Protein AF-A0AAV6IMS2-F1 (afdb_monomer_lite)

pLDDT: mean 76.19, std 12.89, range [40.62, 92.0]

Foldseek 3Di:
DVPQPADPLLLVVLVVDPCNVVVVCVVVVVDDCVRDDPDVVVVVQQVVQQDPVVRFGCDPNDTHHQDQVNVCVVPVDRDDPDDPPPPVDDDDPDVLCVVQVPDPPDFLVNLVVSLVVLSPPPDPVSSVSNSVSVVDSVVGD

Structure (mmCIF, N/CA/C/O backbone):
data_AF-A0AAV6IMS2-F1
#
_entry.id   AF-A0AAV6IMS2-F1
#
loop_
_atom_site.group_PDB
_atom_site.id
_atom_site.type_symbol
_atom_site.label_atom_id
_atom_site.label_alt_id
_atom_site.label_comp_id
_atom_site.label_asym_id
_atom_site.label_entity_id
_atom_site.label_seq_id
_atom_site.pdbx_PDB_ins_code
_atom_site.Cartn_x
_atom_site.Cartn_y
_atom_site.Cartn_z
_atom_site.occupancy
_atom_site.B_iso_or_equiv
_atom_site.auth_seq_id
_atom_site.auth_comp_id
_atom_site.auth_asym_id
_atom_site.auth_atom_id
_atom_site.pdbx_PDB_model_num
ATOM 1 N N . MET A 1 1 ? 2.677 -13.987 -1.628 1.00 53.53 1 MET A N 1
ATOM 2 C CA . MET A 1 1 ? 3.975 -13.370 -1.261 1.00 53.53 1 MET A CA 1
ATOM 3 C C . MET A 1 1 ? 4.950 -14.331 -0.579 1.00 53.53 1 MET A C 1
ATOM 5 O O . MET A 1 1 ? 6.136 -14.051 -0.643 1.00 53.53 1 MET A O 1
ATOM 9 N N . ARG A 1 2 ? 4.502 -15.431 0.061 1.00 52.19 2 ARG A N 1
ATOM 10 C CA . ARG A 1 2 ? 5.398 -16.358 0.788 1.00 52.19 2 ARG A CA 1
ATOM 11 C C . ARG A 1 2 ? 6.514 -16.973 -0.079 1.00 52.19 2 ARG A C 1
ATOM 13 O O . ARG A 1 2 ? 7.506 -17.397 0.494 1.00 52.19 2 ARG A O 1
ATOM 20 N N . ASP A 1 3 ? 6.403 -16.879 -1.406 1.00 62.91 3 ASP A N 1
ATOM 21 C CA . ASP A 1 3 ? 7.356 -17.462 -2.361 1.00 62.91 3 ASP A CA 1
ATOM 22 C C . ASP A 1 3 ? 8.026 -16.436 -3.302 1.00 62.91 3 ASP A C 1
ATOM 24 O O . ASP A 1 3 ? 8.738 -16.818 -4.225 1.00 62.91 3 ASP A O 1
ATOM 28 N N . LEU A 1 4 ? 7.823 -15.124 -3.097 1.00 72.75 4 LEU A N 1
ATOM 29 C CA . LEU A 1 4 ? 8.478 -14.098 -3.923 1.00 72.75 4 LEU A CA 1
ATOM 30 C C . LEU A 1 4 ? 9.884 -13.802 -3.381 1.00 72.75 4 LEU A C 1
ATOM 32 O O . LEU A 1 4 ? 10.031 -13.164 -2.336 1.00 72.75 4 LEU A O 1
ATOM 36 N N . LYS A 1 5 ? 10.920 -14.236 -4.104 1.00 82.81 5 LYS A N 1
ATOM 37 C CA . LYS A 1 5 ? 12.331 -13.968 -3.778 1.00 82.81 5 LYS A CA 1
ATOM 38 C C . LYS A 1 5 ? 12.747 -12.558 -4.217 1.00 82.81 5 LYS A C 1
ATOM 40 O O . LYS A 1 5 ? 13.480 -12.388 -5.181 1.00 82.81 5 LYS A O 1
ATOM 45 N N . LEU A 1 6 ? 12.257 -11.536 -3.513 1.00 86.94 6 LEU A N 1
ATOM 46 C CA . LEU A 1 6 ? 12.637 -10.143 -3.781 1.00 86.94 6 LEU A CA 1
ATOM 47 C C . LEU A 1 6 ? 14.127 -9.912 -3.484 1.00 86.94 6 LEU A C 1
ATOM 49 O O . LEU A 1 6 ? 14.578 -10.151 -2.363 1.00 86.94 6 LEU A O 1
ATOM 53 N N . GLN A 1 7 ? 14.858 -9.402 -4.474 1.00 90.75 7 GLN A N 1
ATOM 54 C CA . GLN A 1 7 ? 16.263 -8.988 -4.349 1.00 90.75 7 GLN A CA 1
ATOM 55 C C . GLN A 1 7 ? 16.412 -7.634 -3.622 1.00 90.75 7 GLN A C 1
ATOM 57 O O . GLN A 1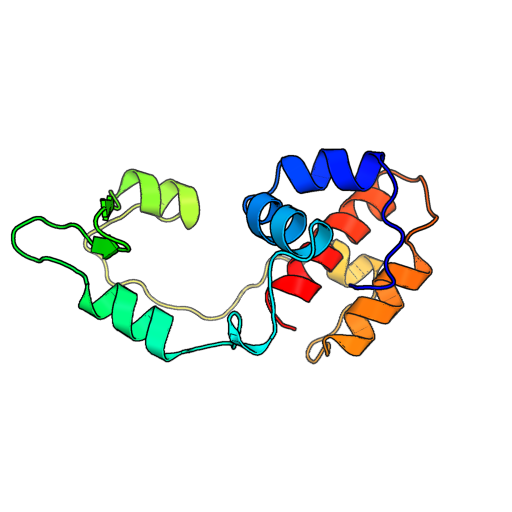 7 ? 15.445 -6.885 -3.463 1.00 90.75 7 GLN A O 1
ATOM 62 N N . GLU A 1 8 ? 17.629 -7.292 -3.185 1.00 90.88 8 GLU A N 1
ATOM 63 C CA . GLU A 1 8 ? 17.880 -6.100 -2.352 1.00 90.88 8 GLU A CA 1
ATOM 64 C C . GLU A 1 8 ? 17.486 -4.787 -3.045 1.00 90.88 8 GLU A C 1
ATOM 66 O O . GLU A 1 8 ? 16.871 -3.922 -2.421 1.00 90.88 8 GLU A O 1
ATOM 71 N N . HIS A 1 9 ? 17.736 -4.651 -4.350 1.00 90.81 9 HIS A N 1
ATOM 72 C CA . HIS A 1 9 ? 17.346 -3.453 -5.101 1.00 90.81 9 HIS A CA 1
ATOM 73 C C . HIS A 1 9 ? 15.818 -3.239 -5.112 1.00 90.81 9 HIS A C 1
ATOM 75 O O . HIS A 1 9 ? 15.351 -2.102 -5.015 1.00 90.81 9 HIS A O 1
ATOM 81 N N . HIS A 1 10 ? 15.023 -4.316 -5.110 1.00 91.81 10 HIS A N 1
ATOM 82 C CA . HIS A 1 10 ? 13.569 -4.231 -4.977 1.00 91.81 10 HIS A CA 1
ATOM 83 C C . HIS A 1 10 ? 13.183 -3.730 -3.581 1.00 91.81 10 HIS A C 1
ATOM 85 O O . HIS A 1 10 ? 12.303 -2.881 -3.438 1.00 91.81 10 HIS A O 1
ATOM 91 N N . LEU A 1 11 ? 13.857 -4.221 -2.535 1.00 90.56 11 LEU A N 1
ATOM 92 C CA . L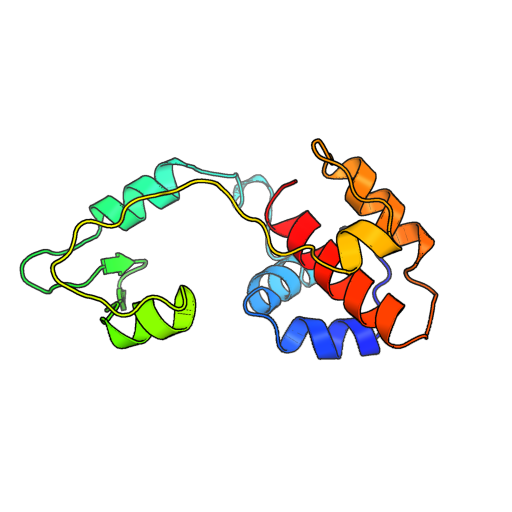EU A 1 11 ? 13.598 -3.827 -1.148 1.00 90.56 11 LEU A CA 1
ATOM 93 C C . LEU A 1 11 ? 13.939 -2.357 -0.887 1.00 90.56 11 LEU A C 1
ATOM 95 O O . LEU A 1 11 ? 13.178 -1.676 -0.197 1.00 90.56 11 LEU A O 1
ATOM 99 N N . ILE A 1 12 ? 15.036 -1.855 -1.463 1.00 91.94 12 ILE A N 1
ATOM 100 C CA . ILE A 1 12 ? 15.430 -0.441 -1.381 1.00 91.94 12 ILE A CA 1
ATOM 101 C C . ILE A 1 12 ? 14.314 0.462 -1.911 1.00 91.94 12 ILE A C 1
ATOM 103 O O . ILE A 1 12 ? 13.995 1.480 -1.295 1.00 91.94 12 ILE A O 1
ATOM 107 N N . LEU A 1 13 ? 13.694 0.091 -3.031 1.00 89.19 13 LEU A N 1
ATOM 108 C CA . LEU A 1 13 ? 12.595 0.858 -3.610 1.00 89.19 13 LEU A CA 1
ATOM 109 C C . LEU A 1 13 ? 11.292 0.685 -2.827 1.00 89.19 13 LEU A C 1
ATOM 111 O O . LEU A 1 13 ? 10.613 1.674 -2.564 1.00 89.19 13 LEU A O 1
ATOM 115 N N . LEU A 1 14 ? 10.971 -0.531 -2.376 1.00 86.88 14 LEU A N 1
ATOM 116 C CA . LEU A 1 14 ? 9.775 -0.783 -1.566 1.00 86.88 14 LEU A CA 1
ATOM 117 C C . LEU A 1 14 ? 9.796 -0.004 -0.246 1.00 86.88 14 LEU A C 1
ATOM 119 O O . LEU A 1 14 ? 8.742 0.472 0.173 1.00 86.88 14 LEU A O 1
ATOM 123 N N . ARG A 1 15 ? 10.971 0.206 0.366 1.00 89.81 15 ARG A N 1
ATOM 124 C CA . ARG A 1 15 ? 11.152 1.056 1.562 1.00 89.81 15 ARG A CA 1
ATOM 125 C C . ARG A 1 15 ? 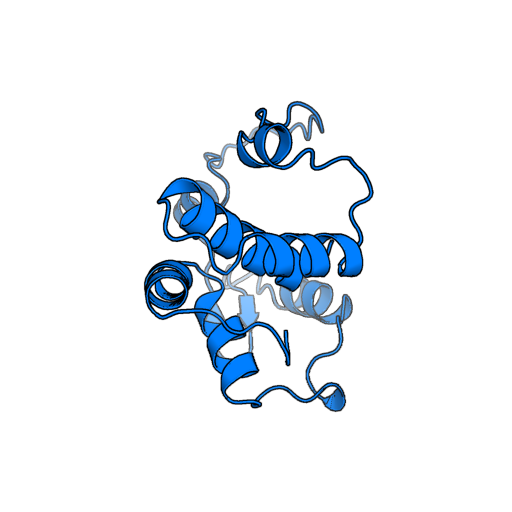10.712 2.501 1.367 1.00 89.81 15 ARG A C 1
ATOM 127 O O . ARG A 1 15 ? 10.320 3.144 2.333 1.00 89.81 15 ARG A O 1
ATOM 134 N N . LYS A 1 16 ? 10.775 3.005 0.134 1.00 86.12 16 LYS A N 1
ATOM 135 C CA . LYS A 1 16 ? 10.358 4.368 -0.215 1.00 86.12 16 LYS A CA 1
ATOM 136 C C . LYS A 1 16 ? 8.849 4.477 -0.455 1.00 86.12 16 LYS A C 1
ATOM 138 O O . LYS A 1 16 ? 8.348 5.576 -0.657 1.00 86.12 16 LYS A O 1
ATOM 143 N N . THR A 1 17 ? 8.124 3.357 -0.463 1.00 81.12 17 THR A N 1
ATOM 144 C CA . THR A 1 17 ? 6.672 3.339 -0.680 1.00 81.12 17 THR A CA 1
ATOM 145 C C . THR A 1 17 ? 5.913 3.432 0.647 1.00 81.12 17 THR A C 1
ATOM 147 O O . THR A 1 17 ? 6.379 2.898 1.658 1.00 81.12 17 THR A O 1
ATOM 150 N N . PRO A 1 18 ? 4.694 4.002 0.659 1.00 79.62 18 PRO A N 1
ATOM 151 C CA . PRO A 1 18 ? 3.841 4.016 1.853 1.00 79.62 18 PRO A CA 1
ATOM 152 C C . PRO A 1 18 ? 3.422 2.607 2.313 1.00 79.62 18 PRO A C 1
ATOM 154 O O . PRO A 1 18 ? 2.959 2.428 3.436 1.00 79.62 18 PRO A O 1
ATOM 157 N N . PHE A 1 19 ? 3.614 1.585 1.474 1.00 81.06 19 PHE A N 1
ATOM 158 C CA . PHE A 1 19 ? 3.283 0.193 1.775 1.00 81.06 19 PHE A CA 1
ATOM 159 C C . PHE A 1 19 ? 4.406 -0.559 2.501 1.00 81.06 19 PHE A C 1
ATOM 161 O O . PHE A 1 19 ? 4.207 -1.713 2.886 1.00 81.06 19 PHE A O 1
ATOM 168 N N . TRP A 1 20 ? 5.574 0.061 2.720 1.00 85.75 20 TRP A N 1
ATOM 169 C CA . TRP A 1 20 ? 6.723 -0.612 3.332 1.00 85.75 20 TRP A CA 1
ATOM 170 C C . TRP A 1 20 ? 6.393 -1.259 4.678 1.00 85.75 20 TRP A C 1
ATOM 172 O O . TRP A 1 20 ? 6.767 -2.404 4.906 1.00 85.75 20 TRP A O 1
ATOM 182 N N . LEU A 1 21 ? 5.666 -0.561 5.555 1.00 84.19 21 LEU A N 1
ATOM 183 C CA . LEU A 1 21 ? 5.327 -1.083 6.883 1.00 84.19 21 LEU A CA 1
ATOM 184 C C . LEU A 1 21 ? 4.502 -2.375 6.800 1.00 84.19 21 LEU A C 1
ATOM 186 O O . LEU A 1 21 ? 4.745 -3.315 7.556 1.00 84.19 21 LEU A O 1
ATOM 190 N N . LEU A 1 22 ? 3.574 -2.447 5.841 1.00 80.75 22 LEU A N 1
ATOM 191 C CA . LEU A 1 22 ? 2.789 -3.650 5.574 1.00 80.75 22 LEU A CA 1
ATOM 192 C C . LEU A 1 22 ? 3.682 -4.788 5.058 1.00 80.75 22 LEU A C 1
ATOM 194 O O . LEU A 1 22 ? 3.581 -5.921 5.526 1.00 80.75 22 LEU A O 1
ATOM 198 N N . ILE A 1 23 ? 4.584 -4.484 4.122 1.00 8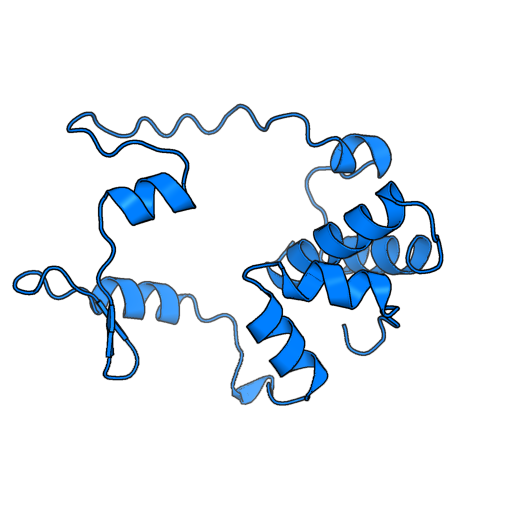2.06 23 ILE A N 1
ATOM 199 C CA . ILE A 1 23 ? 5.530 -5.453 3.552 1.00 82.06 23 ILE A CA 1
ATOM 200 C C . ILE A 1 23 ? 6.476 -5.994 4.623 1.00 82.06 23 ILE A C 1
ATOM 202 O O . ILE A 1 23 ? 6.677 -7.203 4.713 1.00 82.06 23 ILE A O 1
ATOM 206 N N . ASP A 1 24 ? 7.044 -5.123 5.452 1.00 85.56 24 ASP A N 1
ATOM 207 C CA . ASP A 1 24 ? 7.947 -5.493 6.538 1.00 85.56 24 ASP A CA 1
ATOM 208 C C . ASP A 1 24 ? 7.240 -6.381 7.573 1.00 85.56 24 ASP A C 1
ATOM 210 O O . ASP A 1 24 ? 7.782 -7.410 7.986 1.00 85.56 24 ASP A O 1
ATOM 214 N N . ALA A 1 25 ? 5.991 -6.058 7.927 1.00 81.06 25 ALA A N 1
ATOM 215 C CA . ALA A 1 25 ? 5.173 -6.890 8.806 1.00 81.06 25 ALA A CA 1
ATOM 216 C C . ALA A 1 25 ? 4.892 -8.281 8.205 1.00 81.06 25 ALA A C 1
ATOM 218 O O . ALA A 1 25 ? 5.010 -9.289 8.911 1.00 81.06 25 ALA A O 1
ATOM 219 N N . LEU A 1 26 ? 4.590 -8.355 6.902 1.00 78.62 26 LEU A N 1
ATOM 220 C CA . LEU A 1 26 ? 4.406 -9.618 6.176 1.00 78.62 26 LEU A CA 1
ATOM 221 C C . LEU A 1 26 ? 5.697 -10.444 6.120 1.00 78.62 26 LEU A C 1
ATOM 223 O O . LEU A 1 26 ? 5.667 -11.639 6.415 1.00 78.62 26 LEU A O 1
ATOM 227 N N . LYS A 1 27 ? 6.840 -9.817 5.808 1.00 78.50 27 LYS A N 1
ATOM 228 C CA . LYS A 1 27 ? 8.161 -10.472 5.776 1.00 78.50 27 LYS A CA 1
ATOM 229 C C . LYS A 1 27 ? 8.545 -11.042 7.137 1.00 78.50 27 LYS A C 1
ATOM 231 O O . LYS A 1 27 ? 9.031 -12.166 7.218 1.00 78.50 27 LYS A O 1
ATOM 236 N N . LYS A 1 28 ? 8.285 -10.295 8.211 1.00 83.75 28 LYS A N 1
ATOM 237 C CA . LYS A 1 28 ? 8.537 -10.724 9.595 1.00 83.75 28 LYS A CA 1
ATOM 238 C C . LYS A 1 28 ? 7.508 -11.737 10.112 1.00 83.75 28 LYS A C 1
ATOM 240 O O . LYS A 1 28 ? 7.561 -12.082 11.288 1.00 83.75 28 LYS A O 1
ATOM 245 N N . LYS A 1 29 ? 6.570 -12.196 9.267 1.00 73.75 29 LYS A N 1
ATOM 246 C CA . LYS A 1 29 ? 5.464 -13.104 9.623 1.00 73.75 29 LYS A CA 1
ATOM 247 C C . LYS A 1 29 ? 4.654 -12.615 10.832 1.00 73.75 29 LYS A C 1
ATOM 249 O O . LYS A 1 29 ? 4.107 -13.415 11.582 1.00 73.75 29 LYS A O 1
ATOM 254 N N . LYS A 1 30 ? 4.567 -11.293 11.020 1.00 72.12 30 LYS A N 1
ATOM 255 C CA . LYS A 1 30 ? 3.837 -10.672 12.136 1.00 72.12 30 LYS A CA 1
ATOM 256 C C . LYS A 1 30 ? 2.329 -10.594 11.897 1.00 72.12 30 LYS A C 1
ATOM 258 O O . LYS A 1 30 ? 1.596 -10.217 12.803 1.00 72.12 30 LYS A O 1
ATOM 263 N N . LEU A 1 31 ? 1.872 -10.926 10.688 1.00 70.75 31 LEU A N 1
ATOM 264 C CA . LEU A 1 31 ? 0.460 -10.929 10.316 1.00 70.75 31 LEU A CA 1
ATOM 265 C C . LEU A 1 31 ? -0.028 -12.377 10.200 1.00 70.75 31 LEU A C 1
ATOM 267 O O . LEU A 1 31 ? 0.447 -13.127 9.344 1.00 70.75 31 LEU A O 1
ATOM 271 N N . SER A 1 32 ? -0.968 -12.766 11.058 1.00 65.75 32 SER A N 1
ATOM 272 C CA . SER A 1 32 ? -1.743 -14.002 10.915 1.00 65.75 32 SER A CA 1
ATOM 273 C C . SER A 1 32 ? -3.041 -13.707 10.161 1.00 65.75 32 SER A C 1
ATOM 275 O O . SER A 1 32 ? -3.577 -12.601 10.252 1.00 65.75 32 SER A O 1
ATOM 277 N N . ASN A 1 33 ? -3.569 -14.693 9.425 1.00 61.03 33 ASN A N 1
ATOM 278 C CA . ASN A 1 33 ? -4.881 -14.559 8.776 1.00 61.03 33 ASN A CA 1
ATOM 279 C C . ASN A 1 33 ? -5.986 -14.246 9.797 1.00 61.03 33 ASN A C 1
ATOM 281 O O . ASN A 1 33 ? -6.907 -13.504 9.475 1.00 61.03 33 ASN A O 1
ATOM 285 N N . ASP A 1 34 ? -5.837 -14.733 11.029 1.00 64.44 34 ASP A N 1
ATOM 286 C CA . ASP A 1 34 ? -6.778 -14.497 12.128 1.00 64.44 34 ASP A CA 1
ATOM 287 C C . ASP A 1 34 ? -6.825 -13.019 12.560 1.00 64.44 34 ASP A C 1
ATOM 289 O O . ASP A 1 34 ? -7.848 -12.551 13.054 1.00 64.44 34 ASP A O 1
ATOM 293 N N . ASN A 1 35 ? -5.746 -12.261 12.318 1.00 58.12 35 ASN A N 1
ATOM 294 C CA . ASN A 1 35 ? -5.617 -10.851 12.703 1.00 58.12 35 ASN A CA 1
ATOM 295 C C . ASN A 1 35 ? -5.677 -9.877 11.507 1.00 58.12 35 ASN A C 1
ATOM 297 O O . ASN A 1 35 ? -5.738 -8.663 11.707 1.00 58.12 35 ASN A O 1
ATOM 301 N N . CYS A 1 36 ? -5.655 -10.381 10.268 1.00 58.94 36 CYS A N 1
ATOM 302 C CA . CYS A 1 36 ? -5.599 -9.584 9.037 1.00 58.94 36 CYS A CA 1
ATOM 303 C C . CYS A 1 36 ? -6.612 -10.057 7.984 1.00 58.94 36 CYS A C 1
ATOM 305 O O . CYS A 1 36 ? -6.264 -10.362 6.844 1.00 58.94 36 CYS A O 1
ATOM 307 N N . THR A 1 37 ? -7.894 -10.080 8.333 1.00 58.50 37 THR A N 1
ATOM 308 C CA . THR A 1 37 ? -8.975 -10.163 7.340 1.00 58.50 37 THR A CA 1
ATOM 309 C C . THR A 1 37 ? -9.303 -8.788 6.771 1.00 58.50 37 THR A C 1
ATOM 311 O O . THR A 1 37 ? -9.409 -7.814 7.521 1.00 58.50 37 THR A O 1
ATOM 314 N N . LYS A 1 38 ? -9.539 -8.715 5.451 1.00 59.28 38 LYS A N 1
ATOM 315 C CA . LYS A 1 38 ? -10.205 -7.564 4.827 1.00 59.28 38 LYS A CA 1
ATOM 316 C C . LYS A 1 38 ? -11.501 -7.318 5.592 1.00 59.28 38 LYS A C 1
ATOM 318 O O . LYS A 1 38 ? -12.396 -8.158 5.608 1.00 59.28 38 LYS A O 1
ATOM 323 N N . PHE A 1 39 ? -11.570 -6.186 6.270 1.00 62.66 39 PHE A N 1
ATOM 324 C CA . PHE A 1 39 ? -12.693 -5.853 7.123 1.00 62.66 39 PHE A CA 1
ATOM 325 C C . PHE A 1 39 ? -13.218 -4.517 6.628 1.00 62.66 39 PHE A C 1
ATOM 327 O O . PHE A 1 39 ? -12.729 -3.471 7.036 1.00 62.66 39 PHE A O 1
ATOM 334 N N . ASP A 1 40 ? -14.214 -4.535 5.743 1.00 66.62 40 ASP A N 1
ATOM 335 C CA . ASP A 1 40 ? -14.862 -3.303 5.256 1.00 66.62 40 ASP A CA 1
ATOM 336 C C . ASP A 1 40 ? -15.445 -2.489 6.430 1.00 66.62 40 ASP A C 1
ATOM 338 O O . ASP A 1 40 ? -15.494 -1.259 6.432 1.00 66.62 40 ASP A O 1
ATOM 342 N N . LYS A 1 41 ? -15.769 -3.190 7.520 1.00 69.19 41 LYS A N 1
ATOM 343 C CA . LYS A 1 41 ? -16.106 -2.611 8.819 1.00 69.19 41 LYS A CA 1
ATOM 344 C C . LYS A 1 41 ? -14.964 -1.791 9.452 1.00 69.19 41 LYS A C 1
ATOM 346 O O . LYS A 1 41 ? -15.281 -0.936 10.268 1.00 69.19 41 LYS A O 1
ATOM 351 N N . VAL A 1 42 ? -13.678 -1.997 9.125 1.00 74.00 42 VAL A N 1
ATOM 352 C CA . VAL A 1 42 ? -12.565 -1.120 9.564 1.00 74.00 42 VAL A CA 1
ATOM 353 C C . VAL A 1 42 ? -12.703 0.244 8.903 1.00 74.00 42 VAL A C 1
ATOM 355 O O . VAL A 1 42 ? -12.672 1.235 9.622 1.00 74.00 42 VAL A O 1
ATOM 358 N N . ALA A 1 43 ? -12.914 0.317 7.585 1.00 75.38 43 ALA A N 1
ATOM 359 C CA . ALA A 1 43 ? -13.125 1.601 6.911 1.00 75.38 43 ALA A CA 1
ATOM 360 C C . ALA A 1 43 ? -14.337 2.331 7.512 1.00 75.38 43 ALA A C 1
ATOM 362 O O . ALA A 1 43 ? -14.240 3.496 7.889 1.00 75.38 43 ALA A O 1
ATOM 363 N N . LEU A 1 44 ? -15.441 1.605 7.734 1.00 75.12 44 LEU A N 1
ATOM 364 C CA . LEU A 1 44 ? -16.618 2.143 8.418 1.00 75.12 44 LEU A CA 1
ATOM 365 C C . LEU A 1 44 ? -16.307 2.608 9.854 1.00 75.12 44 LEU A C 1
ATOM 367 O O . LEU A 1 44 ? -16.793 3.652 10.275 1.00 75.12 44 LEU A O 1
ATOM 371 N N . LYS A 1 45 ? -15.504 1.853 10.618 1.00 79.56 45 LYS A N 1
ATOM 372 C CA . LYS A 1 45 ? -15.066 2.227 11.974 1.00 79.56 45 LYS A CA 1
ATOM 373 C C . LYS A 1 45 ? -14.184 3.472 11.963 1.00 79.56 45 LYS A C 1
ATOM 375 O O . LYS A 1 45 ? -14.349 4.305 12.843 1.00 79.56 45 LYS A O 1
ATOM 380 N N . ILE A 1 46 ? -13.290 3.609 10.985 1.00 82.88 46 ILE A N 1
ATOM 381 C CA . ILE A 1 46 ? -12.443 4.793 10.819 1.00 82.88 46 ILE A CA 1
ATOM 382 C C . ILE A 1 46 ? -13.321 6.006 10.523 1.00 82.88 46 ILE A C 1
ATOM 384 O O . ILE A 1 46 ? -13.228 6.992 11.244 1.00 82.88 46 ILE A O 1
ATOM 388 N N . ILE A 1 47 ? -14.241 5.920 9.559 1.00 83.06 47 ILE A N 1
ATOM 389 C CA . ILE A 1 47 ? -15.167 7.023 9.248 1.00 83.06 47 ILE A CA 1
ATOM 390 C C . ILE A 1 47 ? -15.987 7.404 10.487 1.00 83.06 47 ILE A C 1
ATOM 392 O O . ILE A 1 47 ? -16.064 8.574 10.846 1.00 83.06 47 ILE A O 1
ATOM 396 N N . LYS A 1 48 ? -16.534 6.411 11.199 1.00 84.56 48 LYS A N 1
ATOM 397 C CA . LYS A 1 48 ? -17.288 6.627 12.444 1.00 84.56 48 LYS A CA 1
ATOM 398 C C . LYS A 1 48 ? -16.439 7.141 13.609 1.00 84.56 48 LYS A C 1
ATOM 400 O O . LYS A 1 48 ? -17.005 7.592 14.597 1.00 84.56 48 LYS A O 1
ATOM 405 N N . SER A 1 49 ? -15.112 7.058 13.526 1.00 90.19 49 SER A N 1
ATOM 406 C CA . SER A 1 49 ? -14.211 7.595 14.550 1.00 90.19 49 SER A CA 1
ATOM 407 C C . SER A 1 49 ? -13.955 9.096 14.404 1.00 90.19 49 SER A C 1
ATOM 409 O O . SER A 1 49 ? -13.215 9.654 15.218 1.00 90.19 49 SER A O 1
ATOM 411 N N . TYR A 1 50 ? -14.529 9.737 13.379 1.00 90.69 50 TYR A N 1
ATOM 412 C CA . TYR A 1 50 ? -14.432 11.176 13.194 1.00 90.69 50 TYR A CA 1
ATOM 413 C C . TYR A 1 50 ? -15.161 11.925 14.314 1.00 90.69 50 TYR A C 1
ATOM 415 O O . TYR A 1 50 ? -16.361 11.773 14.531 1.00 90.69 50 TYR A O 1
ATOM 423 N N . ASP A 1 51 ? -14.401 12.735 15.032 1.00 89.75 51 ASP A N 1
ATOM 424 C CA . ASP A 1 51 ? -14.844 13.643 16.074 1.00 89.75 51 ASP A CA 1
ATOM 425 C C . ASP A 1 51 ? -15.105 15.010 15.433 1.00 89.75 51 ASP A C 1
ATOM 427 O O . ASP A 1 51 ? -14.159 15.709 15.063 1.00 89.75 51 ASP A O 1
ATOM 431 N N . HIS A 1 52 ? -16.381 15.373 15.271 1.00 83.88 52 HIS A N 1
ATOM 432 C CA . HIS A 1 52 ? -16.781 16.623 14.620 1.00 83.88 52 HIS A CA 1
ATOM 433 C C . HIS A 1 52 ? -16.330 17.869 15.390 1.00 83.88 52 HIS A C 1
ATOM 435 O O . HIS A 1 52 ? -15.970 18.863 14.760 1.00 83.88 52 HIS A O 1
ATOM 441 N N . GLU A 1 53 ? -16.304 17.814 16.724 1.00 86.00 53 GLU A N 1
ATOM 442 C CA . GLU A 1 53 ? -15.837 18.933 17.550 1.00 86.00 53 GLU A CA 1
ATOM 443 C C . GLU A 1 53 ? -14.331 19.124 17.384 1.00 86.00 53 GLU A C 1
ATOM 445 O O . GLU A 1 53 ? -13.850 20.224 17.121 1.00 86.00 53 GLU A O 1
ATOM 450 N N . GLY A 1 54 ? -13.581 18.025 17.484 1.00 83.88 54 GLY A N 1
ATOM 451 C CA . GLY A 1 54 ? -12.127 18.044 17.367 1.00 83.88 54 GLY A CA 1
ATOM 452 C C . GLY A 1 54 ? -11.603 18.069 15.931 1.00 83.88 54 GLY A C 1
ATOM 453 O O . GLY A 1 54 ? -10.388 18.109 15.759 1.00 83.88 54 GLY A O 1
ATOM 454 N N . LYS A 1 55 ? -12.474 17.959 14.917 1.00 85.69 55 LYS A N 1
ATOM 455 C CA . LYS A 1 55 ? -12.136 17.754 13.495 1.00 85.69 55 LYS A CA 1
ATOM 456 C C . LYS A 1 55 ? -11.031 16.706 13.274 1.00 85.69 55 LYS A C 1
ATOM 458 O O . LYS A 1 55 ? -10.164 16.872 12.422 1.00 85.69 55 LYS A O 1
ATOM 463 N N . THR A 1 56 ? -11.039 15.628 14.059 1.00 90.38 56 THR A N 1
ATOM 464 C CA . THR A 1 56 ? -9.989 14.591 14.06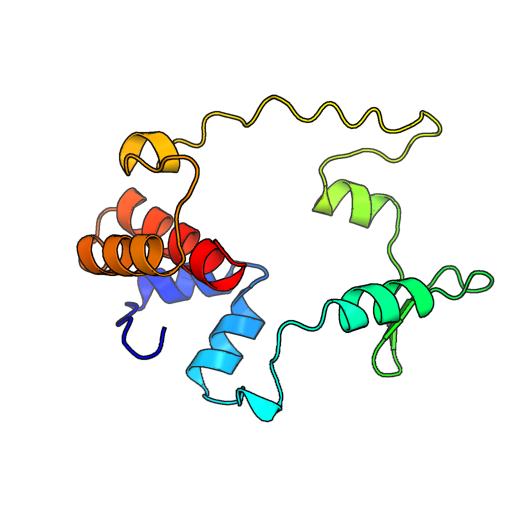2 1.00 90.38 56 THR A CA 1
ATOM 465 C C . THR A 1 56 ? -10.587 13.193 14.087 1.00 90.38 56 THR A C 1
ATOM 467 O O . THR A 1 56 ? -11.680 12.984 14.594 1.00 90.38 56 THR A O 1
ATOM 470 N N . PHE A 1 57 ? -9.861 12.203 13.582 1.00 90.38 57 PHE A N 1
ATOM 471 C CA . PHE A 1 57 ? -10.206 10.791 13.719 1.00 90.38 57 PHE A CA 1
ATOM 472 C C . PHE A 1 57 ? -9.576 10.211 14.987 1.00 90.38 57 PHE A C 1
ATOM 474 O O . PHE A 1 57 ? -8.390 10.421 15.243 1.00 90.38 57 PHE A O 1
ATOM 481 N N . LYS A 1 58 ? -10.339 9.449 15.774 1.00 89.19 58 LYS A N 1
ATOM 482 C CA . LYS A 1 58 ? -9.835 8.729 16.957 1.00 89.19 58 LYS A CA 1
ATOM 483 C C . LYS A 1 58 ? -9.508 7.281 16.598 1.00 89.19 58 LYS A C 1
ATOM 485 O O . LYS A 1 58 ? -10.364 6.402 16.674 1.00 89.19 58 LYS A O 1
ATOM 490 N N . ILE A 1 59 ? -8.258 7.015 16.230 1.00 84.81 59 ILE A N 1
ATOM 491 C CA . ILE A 1 59 ? -7.817 5.702 15.744 1.00 84.81 59 ILE A CA 1
ATOM 492 C C . ILE A 1 59 ? -6.778 5.138 16.708 1.00 84.81 59 ILE A C 1
ATOM 494 O O . ILE A 1 59 ? -5.753 5.762 16.958 1.00 84.81 59 ILE A O 1
ATOM 498 N N . GLY A 1 60 ? -7.040 3.955 17.271 1.00 79.19 60 GLY A N 1
ATOM 499 C CA . GLY A 1 60 ? -6.075 3.266 18.140 1.00 79.19 60 GLY A CA 1
ATOM 500 C C . GLY A 1 60 ? -5.640 4.077 19.368 1.00 79.19 60 GLY A C 1
ATOM 501 O O . GLY A 1 60 ? -4.497 3.969 19.794 1.00 79.19 60 GLY A O 1
ATOM 502 N N . GLY A 1 61 ? -6.524 4.928 19.903 1.00 82.31 61 GLY A N 1
ATOM 503 C CA . GLY A 1 61 ? -6.219 5.819 21.031 1.00 82.31 61 GLY A CA 1
ATOM 504 C C . GLY A 1 61 ? -5.471 7.103 20.654 1.00 82.31 61 GLY A C 1
ATOM 505 O O . GLY A 1 61 ? -5.238 7.941 21.520 1.00 82.31 61 GLY A O 1
ATOM 506 N N . GLN A 1 62 ? -5.137 7.296 19.377 1.00 85.00 62 GLN A N 1
ATOM 507 C CA . GLN A 1 62 ? -4.501 8.509 18.869 1.00 85.00 62 GLN A CA 1
ATOM 508 C C . GLN A 1 62 ? -5.511 9.397 18.140 1.00 85.00 62 GLN A C 1
ATOM 510 O O . GLN A 1 62 ? -6.482 8.913 17.554 1.00 85.00 62 GLN A O 1
ATOM 515 N N . ARG A 1 63 ? -5.271 10.713 18.167 1.00 88.62 63 ARG A N 1
ATOM 516 C CA . ARG A 1 63 ? -6.012 11.688 17.361 1.00 88.62 63 ARG A CA 1
ATOM 517 C C . ARG A 1 63 ? -5.242 11.947 16.076 1.00 88.62 63 ARG A C 1
ATOM 519 O O . ARG A 1 63 ? -4.117 12.431 16.118 1.00 88.62 63 ARG A O 1
ATOM 526 N N . VAL A 1 64 ? -5.865 11.636 14.951 1.00 88.12 64 VAL A N 1
ATOM 527 C CA . VAL A 1 64 ? -5.314 11.850 13.616 1.00 88.12 64 VAL A CA 1
ATOM 528 C C . VAL A 1 64 ? -6.075 13.001 12.978 1.00 88.12 64 VAL A C 1
ATOM 530 O O . VAL A 1 64 ? -7.291 12.927 12.813 1.00 88.12 64 VAL A O 1
ATOM 533 N N . ASN A 1 65 ? -5.374 14.078 12.644 1.00 87.19 65 ASN A N 1
ATOM 534 C CA . ASN A 1 65 ? -5.939 15.182 11.876 1.00 87.19 65 ASN A CA 1
ATOM 535 C C . ASN A 1 65 ? -5.558 15.002 10.403 1.00 87.19 65 ASN A C 1
ATOM 537 O O . ASN A 1 65 ? -4.415 14.657 10.120 1.00 87.19 65 ASN A O 1
ATOM 541 N N . ILE A 1 66 ? -6.509 15.219 9.496 1.00 80.56 66 ILE A N 1
ATOM 542 C CA . ILE A 1 66 ? -6.261 15.268 8.054 1.00 80.56 66 ILE A CA 1
ATOM 543 C C . ILE A 1 66 ? -6.625 16.680 7.610 1.00 80.56 66 ILE A C 1
ATOM 545 O O . ILE A 1 66 ? -7.799 17.053 7.597 1.00 80.56 66 ILE A O 1
ATOM 549 N N . GLN A 1 67 ? -5.614 17.476 7.289 1.00 82.62 67 GLN A N 1
ATOM 550 C CA . GLN A 1 67 ? -5.770 18.855 6.852 1.00 82.62 67 GLN A CA 1
ATOM 551 C C . GLN A 1 67 ? -5.945 18.936 5.334 1.00 82.62 67 GLN A C 1
ATOM 553 O O . GLN A 1 67 ? -5.629 18.005 4.597 1.00 82.62 67 GLN A O 1
ATOM 558 N N . ALA A 1 68 ? -6.408 20.087 4.843 1.00 77.75 68 ALA A N 1
ATOM 559 C CA . ALA A 1 68 ? -6.553 20.327 3.407 1.00 77.75 68 ALA A CA 1
ATOM 560 C C . ALA A 1 68 ? -5.235 20.115 2.637 1.00 77.75 68 ALA A C 1
ATOM 562 O O . ALA A 1 68 ? -5.251 19.557 1.545 1.00 77.75 68 ALA A O 1
ATOM 563 N N . ASN A 1 69 ? -4.095 20.478 3.234 1.00 77.56 69 ASN A N 1
ATOM 564 C CA . ASN A 1 69 ? -2.779 20.225 2.644 1.00 77.56 69 ASN A CA 1
ATOM 565 C C . ASN A 1 69 ? -2.461 18.728 2.546 1.00 77.56 69 ASN A C 1
ATOM 567 O O . ASN A 1 69 ? -1.875 18.301 1.556 1.00 77.56 69 ASN A O 1
ATOM 571 N N . ASP A 1 70 ? -2.881 17.927 3.528 1.00 73.12 70 ASP A N 1
ATOM 572 C CA . ASP A 1 70 ? -2.713 16.473 3.486 1.00 73.12 70 ASP A CA 1
ATOM 573 C C . ASP A 1 70 ? -3.575 15.866 2.371 1.00 73.12 70 ASP A C 1
ATOM 575 O O . ASP A 1 70 ? -3.107 15.020 1.613 1.00 73.12 70 ASP A O 1
ATOM 579 N N . VAL A 1 71 ? -4.817 16.342 2.214 1.00 69.62 71 VAL A N 1
ATOM 580 C CA . VAL A 1 71 ? -5.716 15.934 1.119 1.00 69.62 71 VAL A CA 1
ATOM 581 C C . VAL A 1 71 ? -5.115 16.302 -0.239 1.00 69.62 71 VAL A C 1
ATOM 583 O O . VAL A 1 71 ? -5.084 15.461 -1.138 1.00 69.62 71 VAL A O 1
ATOM 586 N N . ALA A 1 72 ? -4.576 17.514 -0.373 1.00 70.56 72 ALA A N 1
ATOM 587 C CA . ALA A 1 72 ? -3.912 17.959 -1.592 1.00 70.56 72 ALA A CA 1
ATOM 588 C C . ALA A 1 72 ? -2.663 17.140 -1.912 1.00 70.56 72 ALA A C 1
ATOM 590 O O . ALA A 1 72 ? -2.452 16.773 -3.065 1.00 70.56 72 ALA A O 1
ATOM 591 N N . LEU A 1 73 ? -1.875 16.783 -0.900 1.00 65.69 73 LEU A N 1
ATOM 592 C CA . LEU A 1 73 ? -0.691 15.951 -1.074 1.00 65.69 73 LEU A CA 1
ATOM 593 C C . LEU A 1 73 ? -1.045 14.509 -1.471 1.00 65.69 73 LEU A C 1
ATOM 595 O O . LEU A 1 73 ? -0.384 13.932 -2.331 1.00 65.69 73 LEU A O 1
ATOM 599 N N . ILE A 1 74 ? -2.077 13.922 -0.856 1.00 64.62 74 ILE A N 1
ATOM 600 C CA . ILE A 1 74 ? -2.464 12.520 -1.077 1.00 64.62 74 ILE A CA 1
ATOM 601 C C . ILE A 1 74 ? -3.196 12.345 -2.410 1.00 64.62 74 ILE A C 1
ATOM 603 O O . ILE A 1 74 ? -2.940 11.383 -3.134 1.00 64.62 74 ILE A O 1
ATOM 607 N N . PHE A 1 75 ? -4.123 13.250 -2.724 1.00 62.50 75 PHE A N 1
ATOM 608 C CA . PHE A 1 75 ? -5.032 13.101 -3.861 1.00 62.50 75 PHE A CA 1
ATOM 609 C C . PHE A 1 75 ? -4.706 14.031 -5.033 1.00 62.50 75 PHE A C 1
ATOM 611 O O . PHE A 1 75 ? -5.304 13.881 -6.096 1.00 62.50 75 PHE A O 1
ATOM 618 N N . GLY A 1 76 ? -3.774 14.977 -4.874 1.00 60.97 76 GLY A N 1
ATOM 619 C CA . GLY A 1 76 ? -3.465 15.975 -5.901 1.00 60.97 76 GLY A CA 1
ATOM 620 C C . GLY A 1 76 ? -4.611 16.958 -6.156 1.00 60.97 76 GLY A C 1
ATOM 621 O O . GLY A 1 76 ? -4.646 17.585 -7.211 1.00 60.97 76 GLY A O 1
ATOM 622 N N . ILE A 1 77 ? -5.566 17.065 -5.224 1.00 70.06 77 ILE A N 1
ATOM 623 C CA . ILE A 1 77 ? -6.742 17.935 -5.339 1.00 70.06 77 ILE A CA 1
ATOM 624 C C . ILE A 1 77 ? -6.642 19.082 -4.341 1.00 70.06 77 ILE A C 1
ATOM 626 O O . ILE A 1 77 ? -6.434 18.872 -3.150 1.00 70.06 77 ILE A O 1
ATOM 630 N N . VAL A 1 78 ? -6.812 20.310 -4.815 1.00 66.19 78 VAL A N 1
ATOM 631 C CA . VAL A 1 78 ? -6.924 21.463 -3.921 1.00 66.19 78 VAL A CA 1
ATOM 632 C C . VAL A 1 78 ? -8.343 21.477 -3.366 1.00 66.19 78 VAL A C 1
ATOM 634 O O . VAL A 1 78 ? -9.304 21.470 -4.133 1.00 66.19 78 VAL A O 1
ATOM 637 N N . SER A 1 79 ? -8.482 21.466 -2.040 1.00 62.97 79 SER A N 1
ATOM 638 C CA . SER A 1 79 ? -9.788 21.622 -1.400 1.00 62.97 79 SER A CA 1
ATOM 639 C C . SER A 1 79 ? -10.394 22.973 -1.789 1.00 62.97 79 SER A C 1
ATOM 641 O O . SER A 1 79 ? -9.806 24.014 -1.506 1.00 62.97 79 SER A O 1
ATOM 643 N N . GLY A 1 80 ? -11.564 22.947 -2.422 1.00 69.62 80 GLY A N 1
ATOM 644 C CA . GLY A 1 80 ? -12.386 24.117 -2.731 1.00 69.62 80 GLY A CA 1
ATOM 645 C C . GLY A 1 80 ? -13.820 23.918 -2.238 1.00 69.62 80 GLY A C 1
ATOM 646 O O . GLY A 1 80 ? -14.140 22.883 -1.654 1.00 69.62 80 GLY A O 1
ATOM 647 N N . GLU A 1 81 ? -14.686 24.903 -2.471 1.00 68.31 81 GLU A N 1
ATOM 648 C CA . GLU A 1 81 ? -16.117 24.814 -2.129 1.00 68.31 81 GLU A CA 1
ATOM 649 C C . GLU A 1 81 ? -16.951 24.120 -3.219 1.00 68.31 81 GLU A C 1
ATOM 651 O O . GLU A 1 81 ? -18.120 23.797 -3.008 1.00 68.31 81 GLU A O 1
ATOM 656 N N . GLU A 1 82 ? -16.357 23.864 -4.387 1.00 65.19 82 GLU A N 1
ATOM 657 C CA . GLU A 1 82 ? -17.057 23.247 -5.508 1.00 65.19 82 GLU A CA 1
ATOM 658 C C . GLU A 1 82 ? -17.285 21.739 -5.290 1.00 65.19 82 GLU A C 1
ATOM 660 O O . GLU A 1 82 ? -16.380 21.023 -4.844 1.00 65.19 82 GLU A O 1
ATOM 665 N N . PRO A 1 83 ? -18.475 21.213 -5.642 1.00 60.44 83 PRO A N 1
ATOM 666 C CA . PRO A 1 83 ? -18.744 19.784 -5.589 1.00 60.44 83 PRO A CA 1
ATOM 667 C C . PRO 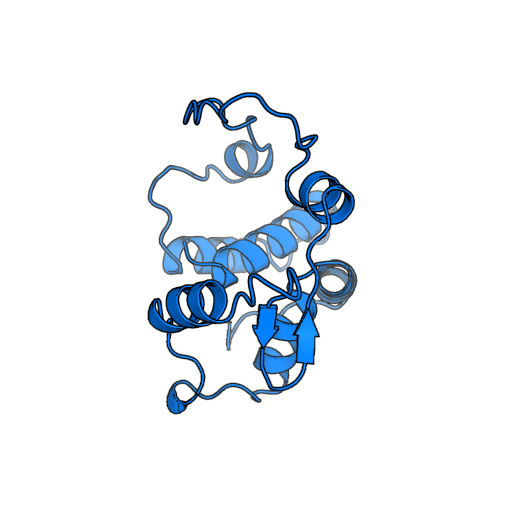A 1 83 ? -17.750 19.006 -6.455 1.00 60.44 83 PRO A C 1
ATOM 669 O O . PRO A 1 83 ? -17.610 19.265 -7.653 1.00 60.44 83 PRO A O 1
ATOM 672 N N . ILE A 1 84 ? -17.104 17.993 -5.872 1.00 57.16 84 ILE A N 1
ATOM 673 C CA . ILE A 1 84 ? -16.259 17.071 -6.634 1.00 57.16 84 ILE A CA 1
ATOM 674 C C . ILE A 1 84 ? -17.146 16.341 -7.646 1.00 57.16 84 ILE A C 1
ATOM 676 O O . ILE A 1 84 ? -17.918 15.443 -7.302 1.00 57.16 84 ILE A O 1
ATOM 680 N N . THR A 1 85 ? -17.010 16.706 -8.919 1.00 54.12 85 THR A N 1
ATOM 681 C CA . THR A 1 85 ? -17.610 15.948 -10.014 1.00 54.12 85 THR A CA 1
ATOM 682 C C . THR A 1 85 ? -16.746 14.712 -10.228 1.00 54.12 85 THR A C 1
ATOM 684 O O . THR A 1 85 ? -15.683 14.786 -10.843 1.00 54.12 85 THR A O 1
ATOM 687 N N . ILE A 1 86 ? -17.175 13.561 -9.701 1.00 51.88 86 ILE A N 1
ATOM 688 C CA . ILE A 1 86 ? -16.485 12.280 -9.910 1.00 51.88 86 ILE A CA 1
ATOM 689 C C . ILE A 1 86 ? -16.721 11.832 -11.361 1.00 51.88 86 ILE A C 1
ATOM 691 O O . ILE A 1 86 ? -17.538 10.957 -11.644 1.00 51.88 86 ILE A O 1
ATOM 695 N N . GLN A 1 87 ? -16.020 12.445 -12.316 1.00 48.47 87 GLN A N 1
ATOM 696 C CA . GLN A 1 87 ? -15.934 11.908 -13.667 1.00 48.47 87 GLN A CA 1
ATOM 697 C C . GLN A 1 87 ? -14.999 10.700 -13.623 1.00 48.47 87 GLN A C 1
ATOM 699 O O . GLN A 1 87 ? -13.782 10.821 -13.523 1.00 48.47 87 GLN A O 1
ATOM 704 N N . TYR A 1 88 ? -15.582 9.507 -13.686 1.00 47.56 88 TYR A N 1
ATOM 705 C CA . TYR A 1 88 ? -14.898 8.216 -13.560 1.00 47.56 88 TYR A CA 1
ATOM 706 C C . TYR A 1 88 ? -13.841 7.911 -14.647 1.00 47.56 88 TYR A C 1
ATOM 708 O O . TYR A 1 88 ? -13.352 6.781 -14.722 1.00 47.56 88 TYR A O 1
ATOM 716 N N . GLN A 1 89 ? -13.498 8.847 -15.539 1.00 46.84 89 GLN A N 1
ATOM 717 C CA . GLN A 1 89 ? -12.782 8.530 -16.774 1.00 46.84 89 GLN A CA 1
ATOM 718 C C . GLN A 1 89 ? -11.814 9.623 -17.239 1.00 46.84 89 GLN A C 1
ATOM 720 O O . GLN A 1 89 ? -12.177 10.543 -17.959 1.00 46.84 89 GLN A O 1
ATOM 725 N N . LYS A 1 90 ? -10.536 9.413 -16.922 1.00 40.62 90 LYS A N 1
ATOM 726 C CA . LYS A 1 90 ? -9.475 9.097 -17.896 1.00 40.62 90 LYS A CA 1
ATOM 727 C C . LYS A 1 90 ? -8.284 8.578 -17.094 1.00 40.62 90 LYS A C 1
ATOM 729 O O . LYS A 1 90 ? -7.554 9.342 -16.474 1.00 40.62 90 LYS A O 1
ATOM 734 N N . ARG A 1 91 ? -8.119 7.251 -17.037 1.00 48.09 91 ARG A N 1
ATOM 735 C CA . ARG A 1 91 ? -6.875 6.669 -16.515 1.00 48.09 91 ARG A CA 1
ATOM 736 C C . ARG A 1 91 ? -5.767 7.131 -17.451 1.00 48.09 91 ARG A C 1
ATOM 738 O O . ARG A 1 91 ? -5.814 6.784 -18.628 1.00 48.09 91 ARG A O 1
ATOM 745 N N . ASN A 1 92 ? -4.808 7.899 -16.937 1.00 43.69 92 ASN A N 1
ATOM 746 C CA . ASN A 1 92 ? -3.546 8.109 -17.635 1.00 43.69 92 ASN A CA 1
ATOM 747 C C . ASN A 1 92 ? -3.025 6.739 -18.071 1.00 43.69 92 ASN A C 1
ATOM 749 O O . ASN A 1 92 ? -3.079 5.782 -17.291 1.00 43.69 92 ASN A O 1
ATOM 753 N N . GLU A 1 93 ? -2.599 6.631 -19.324 1.00 52.53 93 GLU A N 1
ATOM 754 C CA . GLU A 1 93 ? -2.057 5.398 -19.872 1.00 52.53 93 GLU A CA 1
ATOM 755 C C . GLU A 1 93 ? -0.783 5.057 -19.092 1.00 52.53 93 GLU A C 1
ATOM 757 O O . GLU A 1 93 ? 0.283 5.643 -19.276 1.00 52.53 93 GLU A O 1
ATOM 762 N N . VAL A 1 94 ? -0.917 4.180 -18.098 1.00 64.81 94 VAL A N 1
ATOM 763 C CA . VAL A 1 94 ? 0.207 3.797 -17.251 1.00 64.81 94 VAL A CA 1
ATOM 764 C C . VAL A 1 94 ? 1.120 2.939 -18.117 1.00 64.81 94 VAL A C 1
ATOM 766 O O . VAL A 1 94 ? 0.723 1.850 -18.522 1.00 64.81 94 VAL A O 1
ATOM 769 N N . GLN A 1 95 ? 2.345 3.399 -18.378 1.00 70.62 95 GLN A N 1
ATOM 770 C CA . GLN A 1 95 ? 3.306 2.697 -19.243 1.00 70.62 95 GLN A CA 1
ATOM 771 C C . GLN A 1 95 ? 3.529 1.231 -18.833 1.00 70.62 95 GLN A C 1
ATOM 773 O O . GLN A 1 95 ? 3.711 0.378 -19.694 1.00 70.62 95 GLN A O 1
ATOM 778 N N . LEU A 1 96 ? 3.435 0.915 -17.535 1.00 74.44 96 LEU A N 1
ATOM 779 C CA . LEU A 1 96 ? 3.437 -0.461 -17.020 1.00 74.44 96 LEU A CA 1
ATOM 780 C C . LEU A 1 96 ? 2.353 -1.335 -17.678 1.00 74.44 96 LEU A C 1
ATOM 782 O O . LEU A 1 96 ? 2.624 -2.484 -18.015 1.00 74.44 96 LEU A O 1
ATOM 786 N N . LEU A 1 97 ? 1.135 -0.806 -17.858 1.00 72.00 97 LEU A N 1
ATOM 787 C CA . LEU A 1 97 ? 0.021 -1.551 -18.447 1.00 72.00 97 LEU A CA 1
ATOM 788 C C . LEU A 1 97 ? 0.306 -1.907 -19.906 1.00 72.00 97 LEU A C 1
ATOM 790 O O . LEU A 1 97 ? 0.062 -3.041 -20.303 1.00 72.00 97 LEU A O 1
ATOM 794 N N . ALA A 1 98 ? 0.879 -0.972 -20.667 1.00 72.81 98 ALA A N 1
ATOM 795 C CA . ALA A 1 98 ? 1.295 -1.218 -22.043 1.00 72.81 98 ALA A CA 1
ATOM 796 C C . ALA A 1 98 ? 2.475 -2.206 -22.106 1.00 72.81 98 ALA A C 1
ATOM 798 O O . ALA A 1 98 ? 2.384 -3.237 -22.768 1.00 72.81 98 ALA A O 1
ATOM 799 N N . ARG A 1 99 ? 3.553 -1.955 -21.346 1.00 77.25 99 ARG A N 1
ATOM 800 C CA . ARG A 1 99 ? 4.773 -2.785 -21.346 1.00 77.25 99 ARG A CA 1
ATOM 801 C C . ARG A 1 99 ? 4.534 -4.228 -20.923 1.00 77.25 99 ARG A C 1
ATOM 803 O O . ARG A 1 99 ? 5.195 -5.131 -21.423 1.00 77.25 99 ARG A O 1
ATOM 810 N N . ARG A 1 100 ? 3.629 -4.448 -19.970 1.00 80.94 100 ARG A N 1
ATOM 811 C CA . ARG A 1 100 ? 3.350 -5.775 -19.404 1.00 80.94 100 ARG A CA 1
ATOM 812 C C . ARG A 1 100 ? 2.002 -6.339 -19.848 1.00 80.94 100 ARG A C 1
ATOM 814 O O . ARG A 1 100 ? 1.550 -7.326 -19.277 1.00 80.94 100 ARG A O 1
ATOM 821 N N . SER A 1 101 ? 1.375 -5.723 -20.857 1.00 72.44 101 SER A N 1
ATOM 822 C CA . SER A 1 101 ? 0.083 -6.139 -21.427 1.00 72.44 101 SER A CA 1
ATOM 823 C C . SER A 1 101 ? -0.990 -6.391 -20.358 1.00 72.44 101 SER A C 1
ATOM 825 O O . SER A 1 101 ? -1.721 -7.381 -20.391 1.00 72.44 101 SER A O 1
ATOM 827 N N . LEU A 1 102 ? -1.067 -5.503 -19.364 1.00 71.25 102 LEU A N 1
ATOM 828 C CA . LEU A 1 102 ? -2.011 -5.635 -18.260 1.00 71.25 102 LEU A CA 1
ATOM 829 C C . LEU A 1 102 ? -3.398 -5.150 -18.695 1.00 71.25 102 LEU A C 1
ATOM 831 O O . LEU A 1 102 ? -3.591 -3.971 -18.995 1.00 71.25 102 LEU A O 1
ATOM 835 N N . THR A 1 103 ? -4.384 -6.046 -18.684 1.00 68.06 103 THR A N 1
ATOM 836 C CA . THR A 1 103 ? -5.775 -5.751 -19.060 1.00 68.06 103 THR A CA 1
ATOM 837 C C . THR A 1 103 ? -6.685 -5.553 -17.840 1.00 68.06 103 THR A C 1
ATOM 839 O O . THR A 1 103 ? -6.319 -5.825 -16.692 1.00 68.06 103 THR A O 1
ATOM 842 N N . LYS A 1 104 ? -7.916 -5.069 -18.075 1.00 61.88 104 LYS A N 1
ATOM 843 C CA . LYS A 1 104 ? -8.980 -5.077 -17.055 1.00 61.88 104 LYS A CA 1
ATOM 844 C C . LYS A 1 104 ? -9.300 -6.529 -16.657 1.00 61.88 104 LYS A C 1
ATOM 846 O O . LYS A 1 104 ? -9.482 -7.364 -17.535 1.00 61.88 104 LYS A O 1
ATOM 851 N N . GLY A 1 105 ? -9.412 -6.804 -15.352 1.00 61.97 105 GLY A N 1
ATOM 852 C CA . GLY A 1 105 ? -9.759 -8.135 -14.819 1.00 61.97 105 GLY A CA 1
ATOM 853 C C . GLY A 1 105 ? -8.584 -8.960 -14.274 1.00 61.97 105 GLY A C 1
ATOM 854 O O . GLY A 1 105 ? -8.715 -10.168 -14.095 1.00 61.97 105 GLY A O 1
ATOM 855 N N . MET A 1 106 ? -7.436 -8.331 -14.015 1.00 68.69 106 MET A N 1
ATOM 856 C CA . MET A 1 106 ? -6.295 -8.977 -13.362 1.00 68.69 106 MET A CA 1
ATOM 857 C C . MET A 1 106 ? -6.692 -9.537 -11.995 1.00 68.69 106 MET A C 1
ATOM 859 O O . MET A 1 106 ? -7.079 -8.787 -11.111 1.00 68.69 106 MET A O 1
ATOM 863 N N . THR A 1 107 ? -6.560 -10.849 -11.816 1.00 76.00 107 THR A N 1
ATOM 864 C CA . THR A 1 107 ? -6.647 -11.468 -10.490 1.00 76.00 107 THR A CA 1
ATOM 865 C C . THR A 1 107 ? -5.285 -11.399 -9.806 1.00 76.00 107 THR A C 1
ATOM 867 O O . THR A 1 107 ? -4.241 -11.387 -10.466 1.00 76.00 107 THR A O 1
ATOM 870 N N . THR A 1 108 ? -5.268 -11.448 -8.475 1.00 75.69 108 THR A N 1
ATOM 871 C CA . THR A 1 108 ? -4.036 -11.596 -7.675 1.00 75.69 108 THR A CA 1
ATOM 872 C C . THR A 1 108 ? -3.120 -12.725 -8.166 1.00 75.69 108 THR A C 1
ATOM 874 O O . THR A 1 108 ? -1.899 -12.584 -8.115 1.00 75.69 108 THR A O 1
ATOM 877 N N . LYS A 1 109 ? -3.676 -13.814 -8.715 1.00 81.25 109 LYS A N 1
ATOM 878 C CA . LYS A 1 109 ? -2.902 -14.910 -9.322 1.00 81.25 109 LYS A CA 1
ATOM 879 C C . LYS A 1 109 ? -2.121 -14.463 -10.561 1.00 81.25 109 LYS A C 1
ATOM 881 O O . LYS A 1 109 ? -0.944 -14.789 -10.682 1.00 81.25 109 LYS A O 1
ATOM 886 N N . ILE A 1 110 ? -2.753 -13.710 -11.464 1.00 83.00 110 ILE A N 1
ATOM 887 C CA . ILE A 1 110 ? -2.102 -13.237 -12.696 1.00 83.00 110 ILE A CA 1
ATOM 888 C C . ILE A 1 110 ? -0.982 -12.253 -12.352 1.00 83.00 110 ILE A C 1
ATOM 890 O O . ILE A 1 110 ? 0.127 -12.382 -12.867 1.00 83.00 110 ILE A O 1
ATOM 894 N N . VAL A 1 111 ? -1.237 -11.334 -11.415 1.00 84.00 111 VAL A N 1
ATOM 895 C CA . VAL A 1 111 ? -0.215 -10.399 -10.922 1.00 84.00 111 VAL A CA 1
ATOM 896 C C . VAL A 1 111 ? 0.956 -11.156 -10.288 1.00 84.00 111 VAL A C 1
ATOM 898 O O . VAL A 1 111 ? 2.108 -10.843 -10.570 1.00 84.00 111 VAL A O 1
ATOM 901 N N . GLY A 1 112 ? 0.683 -12.189 -9.483 1.00 85.75 112 GLY A N 1
ATOM 902 C CA . GLY A 1 112 ? 1.718 -13.034 -8.879 1.00 85.75 112 GLY A CA 1
ATOM 903 C C . GLY A 1 112 ? 2.604 -13.743 -9.909 1.00 85.75 112 GLY A C 1
ATOM 904 O O . GLY A 1 112 ? 3.827 -13.712 -9.783 1.00 85.75 112 GLY A O 1
ATOM 905 N N . ASN A 1 113 ? 2.000 -14.324 -10.950 1.00 86.69 113 ASN A N 1
ATOM 906 C CA . ASN A 1 113 ? 2.733 -14.980 -12.035 1.00 86.69 113 ASN A CA 1
ATOM 907 C C . ASN A 1 113 ? 3.608 -13.991 -12.813 1.00 86.69 113 ASN A C 1
ATOM 909 O O . ASN A 1 113 ? 4.760 -14.296 -13.114 1.00 86.69 113 ASN A O 1
ATOM 913 N N . LEU A 1 114 ? 3.079 -12.798 -13.104 1.00 87.62 114 LEU A N 1
ATOM 914 C CA . LEU A 1 114 ? 3.832 -11.765 -13.806 1.00 87.62 114 LEU A CA 1
ATOM 915 C C . LEU A 1 114 ? 5.055 -11.329 -13.000 1.00 87.62 114 LEU A C 1
ATOM 917 O O . LEU A 1 114 ? 6.139 -11.261 -13.569 1.00 87.62 114 LEU A O 1
ATOM 921 N N . ILE A 1 115 ? 4.906 -11.105 -11.687 1.00 89.12 115 ILE A N 1
ATOM 922 C CA . ILE A 1 115 ? 6.048 -10.799 -10.814 1.00 89.12 115 ILE A CA 1
ATOM 923 C C . ILE A 1 115 ? 7.106 -11.896 -10.950 1.00 89.12 115 ILE A C 1
ATOM 925 O O . ILE A 1 115 ? 8.259 -11.579 -11.213 1.00 89.12 115 ILE A O 1
ATOM 929 N N . GLY A 1 116 ? 6.716 -13.170 -10.839 1.00 88.38 116 GLY A N 1
ATOM 930 C CA . GLY A 1 116 ? 7.645 -14.297 -10.966 1.00 88.38 116 GLY A CA 1
ATOM 931 C C . GLY A 1 116 ? 8.407 -14.326 -12.294 1.00 88.38 116 GLY A C 1
ATOM 932 O O . GLY A 1 116 ? 9.579 -14.674 -12.303 1.00 88.38 116 GLY A O 1
ATOM 933 N N . SER A 1 117 ? 7.778 -13.908 -13.396 1.00 88.81 117 SER A N 1
ATOM 934 C CA . SER A 1 117 ? 8.410 -13.906 -14.724 1.00 88.81 117 SER A CA 1
ATOM 935 C C . SER A 1 117 ? 9.445 -12.799 -14.954 1.00 88.81 117 SER A C 1
ATOM 937 O O . SER A 1 117 ? 10.222 -12.902 -15.896 1.00 88.81 117 SER A O 1
ATOM 939 N N . ILE A 1 118 ? 9.448 -11.741 -14.135 1.00 90.06 118 ILE A N 1
ATOM 940 C CA . ILE A 1 118 ? 10.329 -10.574 -14.327 1.00 90.06 118 ILE A CA 1
ATOM 941 C C . ILE A 1 118 ? 11.226 -10.282 -13.117 1.00 90.06 118 ILE A C 1
ATOM 943 O O . ILE A 1 118 ? 11.993 -9.327 -13.154 1.00 90.06 118 ILE A O 1
ATOM 947 N N . ILE A 1 119 ? 11.120 -11.067 -12.038 1.00 90.62 119 ILE A N 1
ATOM 948 C CA . ILE A 1 119 ? 11.802 -10.802 -10.759 1.00 90.62 119 ILE A CA 1
ATOM 949 C C . ILE A 1 119 ? 13.325 -10.945 -10.830 1.00 90.62 119 ILE A C 1
ATOM 951 O O . ILE A 1 119 ? 14.011 -10.416 -9.966 1.00 90.62 119 ILE A O 1
ATOM 955 N N . GLU A 1 120 ? 13.839 -11.670 -11.824 1.00 90.56 120 GLU A N 1
ATOM 956 C CA . GLU A 1 120 ? 15.276 -11.891 -12.033 1.00 90.56 120 GLU A CA 1
ATOM 957 C C . GLU A 1 120 ? 15.896 -10.874 -13.008 1.00 90.56 120 GLU A C 1
ATOM 959 O O . GLU A 1 120 ? 17.103 -10.897 -13.229 1.00 90.56 120 GLU A O 1
ATOM 964 N N . ASN A 1 121 ? 15.090 -9.984 -13.598 1.00 90.19 121 ASN A N 1
ATOM 965 C CA . ASN A 1 121 ? 15.579 -8.980 -14.537 1.00 90.19 121 ASN A CA 1
ATOM 966 C C . ASN A 1 121 ? 16.170 -7.782 -13.784 1.00 90.19 121 ASN A C 1
ATOM 968 O O . ASN A 1 121 ? 15.460 -7.097 -13.049 1.00 90.19 121 ASN A O 1
ATOM 972 N N . ASP A 1 122 ? 17.435 -7.470 -14.061 1.00 88.06 122 ASP A N 1
ATOM 973 C CA . ASP A 1 122 ? 18.165 -6.376 -13.406 1.00 88.06 122 ASP A CA 1
ATOM 974 C C . ASP A 1 122 ? 18.044 -5.016 -14.129 1.00 88.06 122 ASP A C 1
ATOM 976 O O . ASP A 1 122 ? 18.680 -4.037 -13.732 1.00 88.06 122 ASP A O 1
ATOM 980 N N . ASP A 1 123 ? 17.240 -4.915 -15.196 1.00 92.00 123 ASP A N 1
ATOM 981 C CA . ASP A 1 123 ? 17.006 -3.629 -15.857 1.00 92.00 123 ASP A CA 1
ATOM 982 C C . ASP A 1 123 ? 16.117 -2.706 -15.008 1.00 92.00 123 ASP A C 1
ATOM 984 O O . ASP A 1 123 ? 15.194 -3.136 -14.311 1.00 92.00 123 ASP A O 1
ATOM 988 N N . GLU A 1 124 ? 16.393 -1.404 -15.082 1.00 86.94 124 GLU A N 1
ATOM 989 C CA . GLU A 1 124 ? 15.773 -0.402 -14.214 1.00 86.94 124 GLU A CA 1
ATOM 990 C C . GLU A 1 124 ? 14.235 -0.406 -14.293 1.00 86.94 124 GLU A C 1
ATOM 992 O O . GLU A 1 124 ? 13.552 -0.240 -13.276 1.00 86.94 124 GLU A O 1
ATOM 997 N N . GLU A 1 125 ? 13.664 -0.609 -15.483 1.00 86.62 125 GLU A N 1
ATOM 998 C CA . GLU A 1 125 ? 12.213 -0.613 -15.651 1.00 86.62 125 GLU A CA 1
ATOM 999 C C . GLU A 1 125 ? 11.580 -1.906 -15.137 1.00 86.62 125 GLU A C 1
ATOM 1001 O O . GLU A 1 125 ? 10.531 -1.832 -14.496 1.00 86.62 125 GLU A O 1
ATOM 1006 N N . SER A 1 126 ? 12.213 -3.068 -15.317 1.00 86.50 126 SER A N 1
ATOM 1007 C CA . SER A 1 126 ? 11.763 -4.318 -14.692 1.00 86.50 126 SER A CA 1
ATOM 1008 C C . SER A 1 126 ? 11.801 -4.243 -13.170 1.00 86.50 126 SER A C 1
ATOM 1010 O O . SER A 1 126 ? 10.804 -4.586 -12.533 1.00 86.50 126 SER A O 1
ATOM 1012 N N . ILE A 1 127 ? 12.864 -3.687 -12.585 1.00 88.75 127 ILE A N 1
ATOM 1013 C CA . ILE A 1 127 ? 12.966 -3.483 -11.135 1.00 88.75 127 ILE A CA 1
ATOM 1014 C C . ILE A 1 127 ? 11.807 -2.610 -10.628 1.00 88.75 127 ILE A C 1
ATOM 1016 O O . ILE A 1 127 ? 11.115 -2.956 -9.662 1.00 88.75 127 ILE A O 1
ATOM 1020 N N . LYS A 1 128 ? 11.544 -1.473 -11.287 1.00 86.50 128 LYS A N 1
ATOM 1021 C CA . LYS A 1 128 ? 10.419 -0.596 -10.920 1.00 86.50 128 LYS A CA 1
ATOM 1022 C C . LYS A 1 128 ? 9.066 -1.280 -11.136 1.00 86.50 128 LYS A C 1
ATOM 1024 O O . LYS A 1 128 ? 8.140 -1.061 -10.353 1.00 86.50 128 LYS A O 1
ATOM 1029 N N . ASP A 1 129 ? 8.926 -2.087 -12.181 1.00 89.19 129 ASP A N 1
ATOM 1030 C CA . ASP A 1 129 ? 7.697 -2.814 -12.488 1.00 89.19 129 ASP A CA 1
ATOM 1031 C C . ASP A 1 129 ? 7.400 -3.883 -11.426 1.00 89.19 129 ASP A C 1
ATOM 1033 O O . ASP A 1 129 ? 6.266 -3.948 -10.952 1.00 89.19 129 ASP A O 1
ATOM 1037 N N . VAL A 1 130 ? 8.405 -4.635 -10.958 1.00 90.06 130 VAL A N 1
ATOM 1038 C CA . VAL A 1 130 ? 8.271 -5.570 -9.824 1.00 90.06 130 VAL A CA 1
ATOM 1039 C C . VAL A 1 130 ? 7.769 -4.839 -8.582 1.00 90.06 130 VAL A C 1
ATOM 1041 O O . VAL A 1 130 ? 6.807 -5.281 -7.954 1.00 90.06 130 VAL A O 1
ATOM 1044 N N . VAL A 1 131 ? 8.361 -3.689 -8.247 1.00 89.19 131 VAL A N 1
ATOM 1045 C CA . VAL A 1 131 ? 7.948 -2.870 -7.093 1.00 89.19 131 VAL A CA 1
ATOM 1046 C C . VAL A 1 131 ? 6.475 -2.463 -7.211 1.00 89.19 131 VAL A C 1
ATOM 1048 O O . VAL A 1 131 ? 5.703 -2.648 -6.269 1.00 89.19 131 VAL A O 1
ATOM 1051 N N . ARG A 1 132 ? 6.055 -1.960 -8.379 1.00 87.56 132 ARG A N 1
ATOM 1052 C CA . ARG A 1 132 ? 4.661 -1.558 -8.640 1.00 87.56 132 ARG A CA 1
ATOM 1053 C C . ARG A 1 132 ? 3.700 -2.743 -8.551 1.00 87.56 132 ARG A C 1
ATOM 1055 O O . ARG A 1 132 ? 2.646 -2.624 -7.927 1.00 87.56 132 ARG A O 1
ATOM 1062 N N . LEU A 1 133 ? 4.058 -3.881 -9.141 1.00 87.06 133 LEU A N 1
ATOM 1063 C CA . LEU A 1 133 ? 3.236 -5.091 -9.138 1.00 87.06 133 LEU A CA 1
ATOM 1064 C C . LEU A 1 133 ? 3.107 -5.698 -7.739 1.00 87.06 133 LEU A C 1
ATOM 1066 O O . LEU A 1 133 ? 2.026 -6.158 -7.389 1.00 87.06 133 LEU A O 1
ATOM 1070 N N . VAL A 1 134 ? 4.153 -5.649 -6.909 1.00 87.19 134 VAL A N 1
ATOM 1071 C CA . VAL A 1 134 ? 4.078 -6.061 -5.497 1.00 87.19 134 VAL A CA 1
ATOM 1072 C C . VAL A 1 134 ? 3.100 -5.176 -4.725 1.00 87.19 134 VAL A C 1
ATOM 1074 O O . VAL A 1 134 ? 2.262 -5.696 -3.989 1.00 87.19 134 VAL A O 1
ATOM 1077 N N . CYS A 1 135 ? 3.149 -3.855 -4.922 1.00 85.00 135 CYS A N 1
ATOM 1078 C CA . CYS A 1 135 ? 2.177 -2.941 -4.318 1.00 85.00 135 CYS A CA 1
ATOM 1079 C C . CYS A 1 135 ? 0.744 -3.251 -4.781 1.00 85.00 135 CYS A C 1
ATOM 1081 O O . CYS A 1 135 ? -0.164 -3.313 -3.955 1.00 85.00 135 CYS A O 1
ATOM 1083 N N . LEU A 1 136 ? 0.534 -3.517 -6.075 1.00 81.69 136 LEU A N 1
ATOM 1084 C CA . LEU A 1 136 ? -0.777 -3.905 -6.613 1.00 81.69 136 LEU A CA 1
ATOM 1085 C C . LEU A 1 136 ? -1.266 -5.244 -6.048 1.00 81.69 136 LEU A C 1
ATOM 1087 O O . LEU A 1 136 ? -2.415 -5.354 -5.628 1.00 81.69 136 LEU A O 1
ATOM 1091 N N . TYR A 1 137 ? -0.384 -6.242 -5.974 1.00 80.50 137 TYR A N 1
ATOM 1092 C CA . TYR A 1 137 ? -0.674 -7.552 -5.395 1.00 80.50 137 TYR A CA 1
ATOM 1093 C C . TYR A 1 137 ? -1.151 -7.432 -3.939 1.00 80.50 137 TYR A C 1
ATOM 1095 O O . TYR A 1 137 ? -2.032 -8.172 -3.508 1.00 80.50 137 TYR A O 1
ATOM 1103 N N . LEU A 1 138 ? -0.579 -6.491 -3.183 1.00 75.44 138 LEU A N 1
ATOM 1104 C CA . LEU A 1 138 ? -0.945 -6.212 -1.794 1.00 75.44 138 LEU A CA 1
ATOM 1105 C C . LEU A 1 138 ? -2.267 -5.466 -1.639 1.00 75.44 138 LEU A C 1
ATOM 1107 O O . LEU A 1 138 ? -3.020 -5.754 -0.712 1.00 75.44 138 LEU A O 1
ATOM 1111 N N . CYS A 1 139 ? -2.532 -4.502 -2.517 1.00 66.94 139 CYS A N 1
ATOM 1112 C CA . CYS A 1 139 ? -3.710 -3.640 -2.420 1.00 66.94 139 CYS A CA 1
ATOM 1113 C C . CYS A 1 139 ? -4.989 -4.291 -2.965 1.00 66.94 139 CYS A C 1
ATOM 1115 O O . CYS A 1 139 ? -6.068 -3.725 -2.810 1.00 66.94 139 CYS A O 1
ATOM 1117 N N . GLY A 1 140 ? -4.881 -5.487 -3.546 1.00 59.34 140 GLY A N 1
ATOM 1118 C CA . GLY A 1 140 ? -6.003 -6.219 -4.114 1.00 59.34 140 GLY A CA 1
ATOM 1119 C C . GLY A 1 140 ? -6.209 -5.858 -5.579 1.00 59.34 140 GLY A C 1
ATOM 1120 O O . GLY A 1 140 ? -6.729 -4.792 -5.904 1.00 59.34 140 GLY A O 1
ATOM 1121 N N . ALA A 1 141 ? -5.797 -6.786 -6.439 1.00 41.06 141 ALA A N 1
ATOM 1122 C CA . ALA A 1 141 ? -6.369 -6.964 -7.765 1.00 41.06 141 ALA A CA 1
ATOM 1123 C C . ALA A 1 141 ? -7.610 -7.860 -7.643 1.00 41.06 141 ALA A C 1
ATOM 1125 O O . ALA A 1 141 ? -7.485 -8.915 -6.966 1.00 41.06 141 ALA A O 1
#

Organism: NCBI:txid479676

Radius of gyration: 18.36 Å; chains: 1; bounding box: 37×42×43 Å

Secondary structure (DSSP, 8-state):
-TT----HHHHHHHTTSTTHHHHHHHHTT---TTT----HHHHHHHHHTEETTTTEEEETTEEE---HHHHHHHHS----SS------------HHHHHTTPPTT--HHHHHHHHHHHTT--SHHHHHHHHHHHHHHHH--

Sequence (141 aa):
MRDLKLQEHHLILLRKTPFWLLIDALKKKKLSNDNCTKFDKVALKIIKSYDHEGKTFKIGGQRVNIQANDVALIFGIVSGEEPITIQYQKRNEVQLLARRSLTKGMTTKIVGNLIGSIIENDDEESIKDVVRLVCLYLCGA